Protein AF-A4NVX9-F1 (afdb_monomer_lite)

Organism: NCBI:txid375063

Foldseek 3Di:
DVQFVVLLCPFCQNPDPVNHHDDPCLQQADPDPVRRVVSVVVCVVVVVCCVVPCCVDNVSCLVCVQVVLVVSLVVCFVVLNVSCCVPDDLVPDDLVPDDPVVSVVSVVCVVQVGGPSLACRQNRGDDHPCVVPDRSPDDPD

pLDDT: mean 91.03, std 8.53, range [46.16, 96.62]

Sequence (141 aa):
MQDAYPEYLHSVHYQTRTGVGASCPDCHVPHEFGAKMKRKIIAAKEVYAHYTGKVDTLEKFNAHRLEMAQNEWARMKANDSKECRNCHNVDRMNFNDQRSVAARMHQKMKTEGKTCIDCHKGIAHQLPDMSGVESGFKDEK

Secondary structure (DSSP, 8-state):
-TTTHHHHTTSTTTS-TTS----HHHHHS-SSHHHHHHHHHHHHHHHHHHHTTSSSSHHHHHHTHHHHHHHHHHHHHHTTTHHHHTT--GGG--GGGS-HHHHHHHHHHHHTT--HHHH-TTSSS-----TTPPPTT----

InterPro domains:
  IPR005126 NapC/NirT cytochrome c, N-terminal [PF03264] (1-130)
  IPR036280 Multiheme cytochrome superfamily [SSF48695] (2-134)
  IPR038266 NapC/NirT cytochrome c superfamily [G3DSA:1.10.3820.10] (1-135)
  IPR051174 Cytochrome c-type Electron Transfer [PTHR30333] (1-139)

Radius of gyration: 16.32 Å; chains: 1; bounding box: 43×40×37 Å

Structure (mmCIF, N/CA/C/O backbone):
data_AF-A4NVX9-F1
#
_entry.id   AF-A4NVX9-F1
#
loop_
_atom_site.group_PDB
_atom_site.id
_atom_site.type_symbol
_atom_site.label_atom_id
_atom_site.label_alt_id
_atom_site.label_comp_id
_atom_site.label_asym_id
_atom_site.label_entity_id
_atom_site.label_seq_id
_atom_site.pdbx_PDB_ins_code
_atom_site.Cartn_x
_atom_site.Cartn_y
_atom_site.Cartn_z
_atom_site.occupancy
_atom_site.B_iso_or_equiv
_atom_site.auth_seq_id
_atom_site.auth_comp_id
_atom_site.auth_asym_id
_atom_site.auth_atom_id
_atom_site.pdbx_PDB_model_num
ATOM 1 N N . MET A 1 1 ? -6.388 8.391 10.298 1.00 53.31 1 MET A N 1
ATOM 2 C CA . MET A 1 1 ? -5.852 7.213 11.008 1.00 53.31 1 MET A CA 1
ATOM 3 C C . MET A 1 1 ? -4.582 7.632 11.711 1.00 53.31 1 MET A C 1
ATOM 5 O O . MET A 1 1 ? -3.582 7.861 11.043 1.00 53.31 1 MET A O 1
ATOM 9 N N . GLN A 1 2 ? -4.648 7.799 13.030 1.00 59.41 2 GLN A N 1
ATOM 10 C CA . GLN A 1 2 ? -3.449 8.003 13.852 1.00 59.41 2 GLN A CA 1
ATOM 11 C C . GLN A 1 2 ? -2.653 6.689 14.002 1.00 59.41 2 GLN A C 1
ATOM 13 O O . GLN A 1 2 ? -1.515 6.719 14.445 1.00 59.41 2 GLN A O 1
ATOM 18 N N . ASP A 1 3 ? -3.223 5.565 13.549 1.00 76.50 3 ASP A N 1
ATOM 19 C CA . ASP A 1 3 ? -2.716 4.207 13.770 1.00 76.50 3 ASP A CA 1
ATOM 20 C C . ASP A 1 3 ? -1.641 3.786 12.751 1.00 76.50 3 ASP A C 1
ATOM 22 O O . ASP A 1 3 ? -0.574 3.323 13.133 1.00 76.50 3 ASP A O 1
ATOM 26 N N . ALA A 1 4 ? -1.877 4.001 11.449 1.00 87.50 4 ALA A N 1
ATOM 27 C CA . ALA A 1 4 ? -0.946 3.594 10.382 1.00 87.50 4 ALA A CA 1
ATOM 28 C C . ALA A 1 4 ? 0.060 4.689 9.974 1.00 87.50 4 ALA A C 1
ATOM 30 O O . ALA A 1 4 ? 1.092 4.404 9.363 1.00 87.50 4 ALA A O 1
ATOM 31 N N . TYR A 1 5 ? -0.241 5.955 10.283 1.00 93.00 5 TYR A N 1
ATOM 32 C CA . TYR A 1 5 ? 0.590 7.092 9.881 1.00 93.00 5 TYR A CA 1
ATOM 33 C C . TYR A 1 5 ? 1.986 7.089 10.529 1.00 93.00 5 TYR A C 1
ATOM 35 O O . TYR A 1 5 ? 2.953 7.269 9.790 1.00 93.00 5 TYR A O 1
ATOM 43 N N . PRO A 1 6 ? 2.144 6.822 11.844 1.00 93.38 6 PRO A N 1
ATOM 44 C CA . PRO A 1 6 ? 3.469 6.735 12.460 1.00 93.38 6 PRO A CA 1
ATOM 45 C C 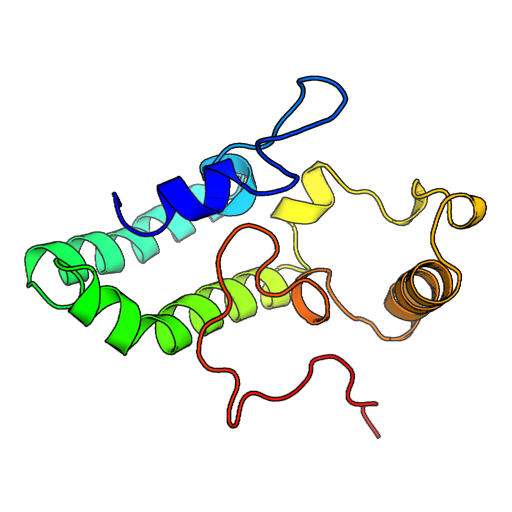. PRO A 1 6 ? 4.358 5.680 11.797 1.00 93.38 6 PRO A C 1
ATOM 47 O O . PRO A 1 6 ? 5.541 5.918 11.589 1.00 93.38 6 PRO A O 1
ATOM 50 N N . GLU A 1 7 ? 3.788 4.542 11.394 1.00 93.81 7 GLU A N 1
ATOM 51 C CA . GLU A 1 7 ? 4.525 3.479 10.701 1.00 93.81 7 GLU A CA 1
ATOM 52 C C . GLU A 1 7 ? 5.044 3.955 9.336 1.00 93.81 7 GLU A C 1
ATOM 54 O O . GLU A 1 7 ? 6.210 3.742 9.000 1.00 93.81 7 GLU A O 1
ATOM 59 N N . TYR A 1 8 ? 4.208 4.682 8.588 1.00 94.88 8 TYR A N 1
ATOM 60 C CA . TYR A 1 8 ? 4.591 5.265 7.303 1.00 94.88 8 TYR A CA 1
ATOM 61 C C . TYR A 1 8 ? 5.761 6.252 7.432 1.00 94.88 8 TYR A C 1
ATOM 63 O O . TYR A 1 8 ? 6.646 6.243 6.573 1.00 94.88 8 TYR A O 1
ATOM 71 N N . LEU A 1 9 ? 5.825 7.036 8.516 1.00 94.56 9 LEU A N 1
ATOM 72 C CA . LEU A 1 9 ? 6.921 7.982 8.773 1.00 94.56 9 LEU A CA 1
ATOM 73 C C . LEU A 1 9 ? 8.294 7.312 8.929 1.00 94.56 9 LEU A C 1
ATOM 75 O O . LEU A 1 9 ? 9.313 7.990 8.813 1.00 94.56 9 LEU A O 1
ATOM 79 N N . HIS A 1 10 ? 8.336 6.005 9.183 1.00 93.25 10 HIS A N 1
ATOM 80 C CA . HIS A 1 10 ? 9.566 5.213 9.260 1.00 93.25 10 HIS A CA 1
ATOM 81 C C . HIS A 1 10 ? 9.836 4.399 7.984 1.00 93.25 10 HIS A C 1
ATOM 83 O O . HIS A 1 10 ? 10.819 3.664 7.912 1.00 93.25 10 HIS A O 1
ATOM 89 N N . SER A 1 11 ? 8.974 4.510 6.971 1.00 95.12 11 SER A N 1
ATOM 90 C CA . SER A 1 11 ? 9.103 3.762 5.721 1.00 95.12 11 SER A CA 1
ATOM 91 C C . SER A 1 11 ? 10.079 4.414 4.740 1.00 95.12 11 SER A C 1
ATOM 93 O O . SER A 1 11 ? 10.307 5.625 4.757 1.00 95.12 11 SER A O 1
ATOM 95 N N . VAL A 1 12 ? 10.570 3.615 3.789 1.00 94.12 12 VAL A N 1
ATOM 96 C CA . VAL A 1 12 ? 11.433 4.072 2.683 1.00 94.12 12 VAL A CA 1
ATOM 97 C C . VAL A 1 12 ? 10.737 5.022 1.702 1.00 94.12 12 VAL A C 1
ATOM 99 O O . VAL A 1 12 ? 11.414 5.652 0.896 1.00 94.12 12 VAL A O 1
ATOM 102 N N . HIS A 1 13 ? 9.404 5.118 1.752 1.00 95.75 13 HIS A N 1
ATOM 103 C CA . HIS A 1 13 ? 8.619 6.032 0.919 1.00 95.75 13 HIS A CA 1
ATOM 104 C C . HIS A 1 13 ? 8.424 7.408 1.566 1.00 95.75 13 HIS A C 1
ATOM 106 O O . HIS A 1 13 ? 8.148 8.367 0.848 1.00 95.75 13 HIS A O 1
ATOM 112 N N . TYR A 1 14 ? 8.618 7.513 2.887 1.00 95.94 14 TYR A N 1
ATOM 113 C CA . TYR A 1 14 ? 8.668 8.789 3.600 1.00 95.94 14 TYR A CA 1
ATOM 114 C C . TYR A 1 14 ? 10.113 9.261 3.818 1.00 95.94 14 TYR A C 1
ATOM 116 O O . TYR A 1 14 ? 10.466 10.376 3.439 1.00 95.94 14 TYR A O 1
ATOM 124 N N . GLN A 1 15 ? 10.972 8.411 4.394 1.00 94.56 15 GLN A N 1
ATOM 125 C CA . GLN A 1 15 ? 12.373 8.728 4.700 1.00 94.56 15 GLN A CA 1
ATOM 126 C C . GLN A 1 15 ? 13.276 8.414 3.507 1.00 94.56 15 GLN A C 1
ATOM 128 O O . GLN A 1 15 ? 13.975 7.399 3.476 1.00 94.56 15 GLN A O 1
ATOM 133 N N . THR A 1 16 ? 13.243 9.273 2.490 1.00 93.19 16 THR A N 1
ATOM 134 C CA . THR A 1 16 ? 13.956 9.013 1.235 1.00 93.19 16 THR A CA 1
ATOM 135 C C . THR A 1 16 ? 15.304 9.726 1.180 1.00 93.19 16 THR A C 1
ATOM 137 O O . THR A 1 16 ? 15.487 10.816 1.719 1.00 93.19 16 THR A O 1
ATOM 140 N N . ARG A 1 17 ? 16.276 9.124 0.483 1.00 92.62 17 ARG A N 1
ATOM 141 C CA . ARG A 1 17 ? 17.628 9.694 0.330 1.00 92.62 17 ARG A CA 1
ATOM 142 C C . ARG A 1 17 ? 17.639 11.003 -0.471 1.00 92.62 17 ARG A C 1
ATOM 144 O O . ARG A 1 17 ? 18.569 11.788 -0.339 1.00 92.62 17 ARG A O 1
ATOM 151 N N . THR A 1 18 ? 16.651 11.208 -1.340 1.00 94.25 18 THR A N 1
ATOM 152 C CA . THR A 1 18 ? 16.591 12.340 -2.281 1.00 94.25 18 THR A CA 1
ATOM 153 C C . THR A 1 18 ? 15.594 13.420 -1.865 1.00 94.25 18 THR A C 1
ATOM 155 O O . THR A 1 18 ? 15.514 14.445 -2.535 1.00 94.25 18 THR A O 1
ATOM 158 N N . GLY A 1 19 ? 14.803 13.194 -0.812 1.00 93.06 19 GLY A N 1
ATOM 159 C CA . GLY A 1 19 ? 13.699 14.072 -0.412 1.00 93.06 19 GLY A CA 1
ATOM 160 C C . GLY A 1 19 ? 12.434 13.937 -1.270 1.00 93.06 19 GLY A C 1
ATOM 161 O O . GLY A 1 19 ? 11.404 14.508 -0.926 1.00 93.06 19 GLY A O 1
ATOM 162 N N . VAL A 1 20 ? 12.470 13.157 -2.358 1.00 94.31 20 VAL A N 1
ATOM 163 C CA . VAL A 1 20 ? 11.274 12.788 -3.132 1.00 94.31 20 VAL A CA 1
ATOM 164 C C . VAL A 1 20 ? 10.640 11.567 -2.478 1.00 94.31 20 VAL A C 1
ATOM 166 O O . VAL A 1 20 ? 11.278 10.516 -2.430 1.00 94.31 20 VAL A O 1
ATOM 169 N N . GLY A 1 21 ? 9.419 11.709 -1.968 1.00 93.69 21 GLY A N 1
ATOM 170 C CA . GLY A 1 21 ? 8.655 10.648 -1.305 1.00 93.69 21 GLY A CA 1
ATOM 171 C C . GLY A 1 21 ? 7.300 10.399 -1.965 1.00 93.69 21 GLY A C 1
ATOM 172 O O . GLY A 1 21 ? 6.856 11.186 -2.799 1.00 93.69 21 GLY A O 1
ATOM 173 N N . ALA A 1 22 ? 6.653 9.303 -1.575 1.00 95.38 22 ALA A N 1
ATOM 174 C CA . ALA A 1 22 ? 5.302 8.948 -2.004 1.00 95.38 22 ALA A CA 1
ATOM 175 C C . ALA A 1 22 ? 4.353 9.029 -0.811 1.00 95.38 22 ALA A C 1
ATOM 177 O O . ALA A 1 22 ? 4.612 8.425 0.223 1.00 95.38 22 ALA A O 1
ATOM 178 N N . SER A 1 23 ? 3.257 9.761 -0.963 1.00 94.44 23 SER A N 1
ATOM 179 C CA . SER A 1 23 ? 2.244 9.994 0.062 1.00 94.44 23 SER A CA 1
ATOM 180 C C . SER A 1 23 ? 1.167 8.900 0.093 1.00 94.44 23 SER A C 1
ATOM 182 O O . SER A 1 23 ? 1.081 8.043 -0.785 1.00 94.44 23 SER A O 1
ATOM 184 N N . CYS A 1 24 ? 0.288 8.938 1.100 1.00 94.75 24 CYS A N 1
ATOM 185 C CA . CYS A 1 24 ? -0.803 7.970 1.258 1.00 94.75 24 CYS A CA 1
ATOM 186 C C . CYS A 1 24 ? -1.650 7.750 -0.019 1.00 94.75 24 CYS A C 1
ATOM 188 O O . CYS A 1 24 ? -1.869 6.590 -0.385 1.00 94.75 24 CYS A O 1
ATOM 190 N N . PRO A 1 25 ? -2.159 8.799 -0.707 1.00 94.94 25 PRO A N 1
ATOM 191 C CA . PRO A 1 25 ? -2.964 8.607 -1.911 1.00 94.94 25 PRO A CA 1
ATOM 192 C C . PRO A 1 25 ? -2.185 8.007 -3.081 1.00 94.94 25 PRO A C 1
ATOM 194 O O . PRO A 1 25 ? -2.807 7.302 -3.867 1.00 94.94 25 PRO A O 1
ATOM 197 N N . ASP A 1 26 ? -0.869 8.206 -3.173 1.00 95.56 26 ASP A N 1
ATOM 198 C CA . ASP A 1 26 ? -0.065 7.664 -4.279 1.00 95.56 26 ASP A CA 1
ATOM 199 C C . ASP A 1 26 ? -0.104 6.124 -4.305 1.00 95.56 26 ASP A C 1
ATOM 201 O O . ASP A 1 26 ? -0.068 5.511 -5.371 1.00 95.56 26 ASP A O 1
ATOM 205 N N . CYS A 1 27 ? -0.271 5.497 -3.132 1.00 94.81 27 CYS A N 1
ATOM 206 C CA . CYS A 1 27 ? -0.396 4.045 -2.974 1.00 94.81 27 CYS A CA 1
ATOM 207 C C . CYS A 1 27 ? -1.852 3.560 -2.808 1.00 94.81 27 CYS A C 1
ATOM 209 O O . CYS A 1 27 ? -2.217 2.473 -3.269 1.00 94.81 27 CYS A O 1
ATOM 211 N N . HIS A 1 28 ? -2.705 4.325 -2.118 1.00 94.88 28 HIS A N 1
ATOM 212 C CA . HIS A 1 28 ? -4.057 3.871 -1.754 1.00 94.88 28 HIS A CA 1
ATOM 213 C C . HIS A 1 28 ? -5.174 4.372 -2.673 1.00 94.88 28 HIS A C 1
ATOM 215 O O . HIS A 1 28 ? -6.292 3.850 -2.614 1.00 94.88 28 HIS A O 1
ATOM 221 N N . VAL A 1 29 ? -4.903 5.358 -3.531 1.00 94.12 29 VAL A N 1
ATOM 222 C CA . VAL A 1 29 ? -5.906 5.990 -4.390 1.00 94.12 29 VAL A CA 1
ATOM 223 C C . VAL A 1 29 ? -5.440 5.947 -5.850 1.00 94.12 29 VAL A C 1
ATOM 225 O O . VAL A 1 29 ? -4.512 6.657 -6.223 1.00 94.12 29 VAL A O 1
ATOM 228 N N . PRO A 1 30 ? -6.117 5.183 -6.729 1.00 93.31 30 PRO A N 1
ATOM 229 C CA . PRO A 1 30 ? -5.761 5.140 -8.144 1.00 93.31 30 PRO A CA 1
ATOM 230 C C . PRO A 1 30 ? -5.763 6.533 -8.791 1.00 93.31 30 PRO A C 1
ATOM 232 O O . PRO A 1 30 ? -6.612 7.367 -8.472 1.00 93.31 30 PRO A O 1
ATOM 235 N N . HIS A 1 31 ? -4.867 6.776 -9.751 1.00 90.25 31 HIS A N 1
ATOM 236 C CA . HIS A 1 31 ? -4.798 8.062 -10.459 1.00 90.25 31 HIS A CA 1
ATOM 237 C C . HIS A 1 31 ? -5.983 8.270 -11.413 1.00 90.25 31 HIS A C 1
ATOM 239 O O . HIS A 1 31 ? -6.615 9.330 -11.386 1.00 90.25 31 HIS A O 1
ATOM 245 N N . GLU A 1 32 ? -6.313 7.235 -12.193 1.00 91.44 32 GLU A N 1
ATOM 246 C CA . GLU A 1 32 ? -7.395 7.246 -13.183 1.00 91.44 32 GLU A CA 1
ATOM 247 C C . GLU A 1 32 ? -8.753 7.522 -12.549 1.00 91.44 32 GLU A C 1
ATOM 249 O O . GLU A 1 32 ? -9.129 6.874 -11.569 1.00 91.44 32 GLU A O 1
ATOM 254 N N . PHE A 1 33 ? -9.528 8.426 -13.149 1.00 93.38 33 PHE A N 1
ATOM 255 C CA . PHE A 1 33 ? -10.788 8.904 -12.578 1.00 93.38 33 PHE A CA 1
ATOM 256 C C . PHE A 1 33 ? -11.765 7.769 -12.234 1.00 93.38 33 PHE A C 1
ATOM 258 O O . PHE A 1 33 ? -12.233 7.686 -11.101 1.00 93.38 33 PHE A O 1
ATOM 265 N N . GLY A 1 34 ? -12.028 6.845 -13.165 1.00 94.94 34 GLY A N 1
ATOM 266 C CA . GLY A 1 34 ? -12.967 5.742 -12.926 1.00 94.94 34 GLY A CA 1
ATOM 267 C C . GLY A 1 34 ? -12.546 4.837 -11.760 1.00 94.94 34 GLY A C 1
ATOM 268 O O . GLY A 1 34 ? -13.337 4.558 -10.857 1.00 94.94 34 GLY A O 1
ATOM 269 N N . ALA A 1 35 ? -11.272 4.432 -11.726 1.00 92.50 35 ALA A N 1
ATOM 270 C CA . ALA A 1 35 ? -10.729 3.599 -10.652 1.00 92.50 35 ALA A CA 1
ATOM 271 C C . ALA A 1 35 ? -10.687 4.346 -9.306 1.00 92.50 35 ALA A C 1
ATOM 273 O O . ALA A 1 35 ? -11.010 3.769 -8.265 1.00 92.50 35 ALA A O 1
ATOM 274 N N . LYS A 1 36 ? -10.363 5.644 -9.331 1.00 94.19 36 LYS A N 1
ATOM 275 C CA . LYS A 1 36 ? -10.390 6.542 -8.172 1.00 94.19 36 LYS A CA 1
ATOM 276 C C . LYS A 1 36 ? -11.784 6.614 -7.560 1.00 94.19 36 LYS A C 1
ATOM 278 O O . LYS A 1 36 ? -11.932 6.423 -6.354 1.00 94.19 36 LYS A O 1
ATOM 283 N N . MET A 1 37 ? -12.810 6.839 -8.382 1.00 96.62 37 MET A N 1
ATOM 284 C CA . MET A 1 37 ? -14.195 6.917 -7.913 1.00 96.62 37 MET A CA 1
ATOM 285 C C . MET A 1 37 ? -14.672 5.581 -7.339 1.00 96.62 37 MET A C 1
ATOM 287 O O . MET A 1 37 ? -15.236 5.561 -6.246 1.00 96.62 37 MET A O 1
ATOM 291 N N . LYS A 1 38 ? -14.347 4.456 -7.991 1.00 94.38 38 LYS A N 1
ATOM 292 C CA . LYS A 1 38 ? -14.614 3.116 -7.445 1.00 94.38 38 LYS A CA 1
ATOM 293 C C . LYS A 1 38 ? -13.962 2.922 -6.070 1.00 94.38 38 LYS A C 1
ATOM 295 O O . LYS A 1 38 ? -14.628 2.472 -5.139 1.00 94.38 38 LYS A O 1
ATOM 300 N N . ARG A 1 39 ? -12.683 3.290 -5.911 1.00 94.19 39 ARG A N 1
ATOM 301 C CA . ARG A 1 39 ? -11.973 3.170 -4.626 1.00 94.19 39 ARG A CA 1
ATOM 302 C C . ARG A 1 39 ? -12.608 4.030 -3.539 1.00 94.19 39 ARG A C 1
ATOM 304 O O . ARG A 1 39 ? -12.727 3.550 -2.417 1.00 94.19 39 ARG A O 1
ATOM 311 N N . LYS A 1 40 ? -13.040 5.253 -3.865 1.00 94.75 40 LYS A N 1
ATOM 312 C CA . LYS A 1 40 ? -13.737 6.147 -2.926 1.00 94.75 40 LYS A CA 1
ATOM 313 C C . LYS A 1 40 ? -15.078 5.576 -2.453 1.00 94.75 40 LYS A C 1
ATOM 315 O O . LYS A 1 40 ? -15.363 5.645 -1.264 1.00 94.75 40 LYS A O 1
ATOM 320 N N . ILE A 1 41 ? -15.862 4.963 -3.344 1.00 95.44 41 ILE A N 1
ATOM 321 C CA . ILE A 1 41 ? -17.115 4.280 -2.968 1.00 95.44 41 ILE A CA 1
ATOM 322 C C . ILE A 1 41 ? -16.828 3.118 -2.009 1.00 95.44 41 ILE A C 1
ATOM 324 O O . ILE A 1 41 ? -17.510 2.963 -1.001 1.00 95.44 41 ILE A O 1
ATOM 328 N N . ILE A 1 42 ? -15.789 2.323 -2.283 1.00 93.38 42 ILE A N 1
ATOM 329 C CA . ILE A 1 42 ? -15.378 1.226 -1.394 1.00 93.38 42 ILE A CA 1
ATOM 330 C C . ILE A 1 42 ? -14.879 1.775 -0.047 1.00 93.38 42 ILE A C 1
ATOM 332 O O . ILE A 1 42 ? -15.270 1.256 0.995 1.00 93.38 42 ILE A O 1
ATOM 336 N N . ALA A 1 43 ? -14.099 2.863 -0.061 1.00 93.44 43 ALA A N 1
ATOM 337 C CA . ALA A 1 43 ? -13.560 3.515 1.137 1.00 93.44 43 ALA A CA 1
ATOM 338 C C . ALA A 1 43 ? -14.653 4.034 2.081 1.00 93.44 43 ALA A C 1
ATOM 340 O O . ALA A 1 43 ? -14.436 4.120 3.285 1.00 93.44 43 ALA A O 1
ATOM 341 N N . ALA A 1 44 ? -15.850 4.342 1.570 1.00 94.81 44 ALA A N 1
ATOM 342 C CA . ALA A 1 44 ? -16.974 4.733 2.418 1.00 94.81 44 ALA A CA 1
ATOM 343 C C . ALA A 1 44 ? -17.314 3.654 3.467 1.00 94.81 44 ALA A C 1
ATOM 345 O O . ALA A 1 44 ? -17.737 3.987 4.572 1.00 94.81 44 ALA A O 1
ATOM 346 N N . LYS A 1 45 ? -17.056 2.370 3.169 1.00 93.69 45 LYS A N 1
ATOM 347 C CA . LYS A 1 45 ? -17.204 1.271 4.138 1.00 93.69 45 LYS A CA 1
ATOM 348 C C . LYS A 1 45 ? -16.196 1.359 5.283 1.00 93.69 45 LYS A C 1
ATOM 350 O O . LYS A 1 45 ? -16.534 1.003 6.404 1.00 93.69 45 LYS A O 1
ATOM 355 N N . GLU A 1 46 ? -14.984 1.836 5.016 1.00 92.94 46 GLU A N 1
ATOM 356 C CA . GLU A 1 46 ? -13.938 2.018 6.032 1.00 92.94 46 GLU A CA 1
ATOM 357 C C . GLU A 1 46 ? -14.306 3.168 6.973 1.00 92.94 46 GLU A C 1
ATOM 359 O O . GLU A 1 46 ? -14.192 3.037 8.190 1.00 92.94 46 GLU A O 1
ATOM 364 N N . VAL A 1 47 ? -14.848 4.262 6.422 1.00 93.62 47 VAL A N 1
ATOM 365 C CA . VAL A 1 47 ? -15.397 5.371 7.219 1.00 93.62 47 VAL A CA 1
ATOM 366 C C . VAL A 1 47 ? -16.557 4.886 8.087 1.00 93.62 47 VAL A C 1
ATOM 368 O O . VAL A 1 47 ? -16.594 5.187 9.277 1.00 93.62 47 VAL A O 1
ATOM 371 N N . TYR A 1 48 ? -17.472 4.092 7.526 1.00 95.00 48 TYR A N 1
ATOM 372 C CA . TYR A 1 48 ? -18.573 3.493 8.281 1.00 95.00 48 TYR A CA 1
ATOM 373 C C . TYR A 1 48 ? -18.079 2.544 9.386 1.00 95.00 48 TYR A C 1
ATOM 375 O O . TYR A 1 48 ? -18.570 2.600 10.511 1.00 95.00 48 TYR A O 1
ATOM 383 N N . ALA A 1 49 ? -17.078 1.705 9.105 1.00 94.31 49 ALA A N 1
ATOM 384 C CA . ALA A 1 49 ? -16.472 0.810 10.091 1.00 94.31 49 ALA A CA 1
ATOM 385 C C . ALA A 1 49 ? -15.806 1.584 11.239 1.00 94.31 49 ALA A C 1
ATOM 387 O O . ALA A 1 49 ? -15.918 1.188 12.396 1.00 94.31 49 ALA A O 1
ATOM 388 N N . HIS A 1 50 ? -15.147 2.704 10.943 1.00 93.56 50 HIS A N 1
ATOM 389 C CA . HIS A 1 50 ? -14.605 3.579 11.975 1.00 93.56 50 HIS A CA 1
ATOM 390 C C . HIS A 1 50 ? -15.726 4.249 12.782 1.00 93.56 50 HIS A C 1
ATOM 392 O O . HIS A 1 50 ? -15.725 4.179 14.004 1.00 93.56 50 HIS A O 1
ATOM 398 N N . TYR A 1 51 ? -16.731 4.821 12.113 1.00 95.31 51 TYR A N 1
ATOM 399 C CA . TYR A 1 51 ? -17.850 5.512 12.764 1.00 95.31 51 TYR A CA 1
ATOM 400 C C . TYR A 1 51 ? -18.688 4.598 13.673 1.00 95.31 51 TYR A C 1
ATOM 402 O O . TYR A 1 51 ? -19.122 5.012 14.741 1.00 95.31 51 TYR A O 1
ATOM 410 N N . THR A 1 52 ? -18.889 3.340 13.274 1.00 96.56 52 THR A N 1
ATOM 411 C CA . THR A 1 52 ? -19.588 2.321 14.082 1.00 96.56 52 THR A CA 1
ATOM 412 C C . THR A 1 52 ? -18.720 1.708 15.182 1.00 96.56 52 THR A C 1
ATOM 414 O O . THR A 1 52 ? -19.188 0.857 15.934 1.00 96.56 52 THR A O 1
ATOM 417 N N . GLY A 1 53 ? -17.453 2.116 15.281 1.00 94.75 53 GLY A N 1
ATOM 418 C CA . GLY A 1 53 ? -16.535 1.646 16.307 1.00 94.75 53 GLY A CA 1
ATOM 419 C C . GLY A 1 53 ? -15.942 0.259 16.059 1.00 94.75 53 GLY A C 1
ATOM 420 O O . GLY A 1 53 ? -15.443 -0.350 17.004 1.00 94.75 53 GLY A O 1
ATOM 421 N N . LYS A 1 54 ? -15.973 -0.269 14.824 1.00 94.62 54 LYS A N 1
ATOM 422 C CA . LYS A 1 54 ? -15.291 -1.531 14.462 1.00 94.62 54 LYS A CA 1
ATOM 423 C C . LYS A 1 54 ? -13.765 -1.374 14.492 1.00 94.62 54 LYS A C 1
ATOM 425 O O . LYS A 1 54 ? -13.071 -2.326 14.826 1.00 94.62 54 LYS A O 1
ATOM 430 N N . VAL A 1 55 ? -13.253 -0.193 14.135 1.00 94.38 55 VAL A N 1
ATOM 431 C CA . VAL A 1 55 ? -11.809 0.122 14.023 1.00 94.38 55 VAL A CA 1
ATOM 432 C C . VAL A 1 55 ? -11.476 1.535 14.537 1.00 94.38 55 VAL A C 1
ATOM 434 O O . VAL A 1 55 ? -10.630 2.231 13.981 1.00 94.38 55 VAL A O 1
ATOM 437 N N . ASP A 1 56 ? -12.195 2.016 15.552 1.00 94.00 56 ASP A N 1
ATOM 438 C CA . ASP A 1 56 ? -12.029 3.369 16.115 1.00 94.00 56 ASP A CA 1
ATOM 439 C C . ASP A 1 56 ? -10.885 3.513 17.127 1.00 94.00 56 ASP A C 1
ATOM 441 O O . ASP A 1 56 ? -10.475 4.632 17.427 1.00 94.00 56 ASP A O 1
ATOM 445 N N . THR A 1 57 ? -10.338 2.399 17.614 1.00 93.81 57 THR A N 1
ATOM 446 C CA . THR A 1 57 ? -9.170 2.367 18.501 1.00 93.81 57 THR A CA 1
ATOM 447 C C . THR A 1 57 ? -8.043 1.537 17.896 1.00 93.81 57 THR A C 1
ATOM 449 O O . THR A 1 57 ? -8.293 0.629 17.100 1.00 93.81 57 THR A O 1
ATOM 452 N N . LEU A 1 58 ? -6.801 1.791 18.322 1.00 91.69 58 LEU A N 1
ATOM 453 C CA . LEU A 1 58 ? -5.629 1.030 17.875 1.00 91.69 58 LEU A CA 1
ATOM 454 C C . LEU A 1 58 ? -5.770 -0.475 18.152 1.00 91.69 58 LEU A C 1
ATOM 456 O O . LEU A 1 58 ? -5.399 -1.297 17.320 1.00 91.69 58 LEU A O 1
ATOM 460 N N . GLU A 1 59 ? -6.335 -0.847 19.302 1.00 93.56 59 GLU A N 1
ATOM 461 C CA . GLU A 1 59 ? -6.597 -2.246 19.659 1.00 93.56 59 GLU A CA 1
ATOM 462 C C . GLU A 1 59 ? -7.549 -2.908 18.656 1.00 93.56 59 GLU A C 1
ATOM 464 O O . GLU A 1 59 ? -7.230 -3.952 18.086 1.00 93.56 59 GLU A O 1
ATOM 469 N N . LYS A 1 60 ? -8.685 -2.265 18.366 1.00 94.31 60 LYS A N 1
ATOM 470 C CA . LYS A 1 60 ? -9.670 -2.790 17.415 1.00 94.31 60 LYS A CA 1
ATOM 471 C C . LYS A 1 60 ? -9.164 -2.769 15.973 1.00 94.31 60 LYS A C 1
ATOM 473 O O . LYS A 1 60 ? -9.469 -3.681 15.205 1.00 94.31 60 LYS A O 1
ATOM 478 N N . PHE A 1 61 ? -8.376 -1.758 15.606 1.00 94.12 61 PHE A N 1
ATOM 479 C CA . PHE A 1 61 ? -7.666 -1.699 14.330 1.00 94.12 61 PHE A CA 1
ATOM 480 C C . PHE A 1 61 ? -6.713 -2.890 14.195 1.00 94.12 61 PHE A C 1
ATOM 482 O O . PHE A 1 61 ? -6.751 -3.594 13.188 1.00 94.12 61 PHE A O 1
ATOM 489 N N . ASN A 1 62 ? -5.911 -3.168 15.228 1.00 93.25 62 ASN A N 1
ATOM 490 C CA . ASN A 1 62 ? -4.973 -4.288 15.244 1.00 93.25 62 ASN A CA 1
ATOM 491 C C . ASN A 1 62 ? -5.680 -5.648 15.207 1.00 93.25 62 ASN A C 1
ATOM 493 O O . ASN A 1 62 ? -5.232 -6.527 14.474 1.00 93.25 62 ASN A O 1
ATOM 497 N N . ALA A 1 63 ? -6.819 -5.794 15.891 1.00 94.50 63 ALA A N 1
ATOM 498 C CA . ALA A 1 63 ? -7.649 -6.999 15.827 1.00 94.50 63 ALA A CA 1
ATOM 499 C C . ALA A 1 63 ? -8.146 -7.312 14.401 1.00 94.50 63 ALA A C 1
ATOM 501 O O . ALA A 1 63 ? -8.322 -8.475 14.051 1.00 94.50 63 ALA A O 1
ATOM 502 N N . HIS A 1 64 ? -8.320 -6.287 13.559 1.00 94.56 64 HIS A N 1
ATOM 503 C CA . HIS A 1 64 ? -8.736 -6.427 12.158 1.00 94.56 64 HIS A CA 1
ATOM 504 C C . HIS A 1 64 ? -7.597 -6.183 11.152 1.00 94.56 64 HIS A C 1
ATOM 506 O O . HIS A 1 64 ? -7.841 -6.147 9.943 1.00 94.56 64 HIS A O 1
ATOM 512 N N . ARG A 1 65 ? -6.347 -6.008 11.606 1.00 94.81 65 ARG A N 1
ATOM 513 C CA . ARG A 1 65 ? -5.224 -5.588 10.746 1.00 94.81 65 ARG A CA 1
ATOM 514 C C . ARG A 1 65 ? -4.982 -6.572 9.611 1.00 94.81 65 ARG A C 1
ATOM 516 O O . ARG A 1 65 ? -4.760 -6.140 8.484 1.00 94.81 65 ARG A O 1
ATOM 523 N N . LEU A 1 66 ? -5.049 -7.875 9.890 1.00 95.31 66 LEU A N 1
ATOM 524 C CA . LEU A 1 66 ? -4.848 -8.901 8.870 1.00 95.31 66 LEU A CA 1
ATOM 525 C C . LEU A 1 66 ? -5.935 -8.852 7.788 1.00 95.31 66 LEU A C 1
ATOM 527 O O . LEU A 1 66 ? -5.598 -8.839 6.607 1.00 95.31 66 LEU A O 1
ATOM 531 N N . GLU A 1 67 ? -7.211 -8.754 8.177 1.00 95.12 67 GLU A N 1
ATOM 532 C CA . GLU A 1 67 ? -8.345 -8.624 7.243 1.00 95.12 67 GLU A CA 1
ATOM 533 C C . GLU A 1 67 ? -8.155 -7.397 6.336 1.00 95.12 67 GLU A C 1
ATOM 535 O O . GLU A 1 67 ? -8.225 -7.487 5.109 1.00 95.12 67 GLU A O 1
ATOM 540 N N . MET A 1 68 ? -7.849 -6.241 6.933 1.00 94.75 68 MET A N 1
ATOM 541 C CA . MET A 1 68 ? -7.638 -4.995 6.193 1.00 94.75 68 MET A CA 1
ATOM 542 C C . MET A 1 68 ? -6.424 -5.073 5.259 1.00 94.75 68 MET A C 1
ATOM 544 O O . MET A 1 68 ? -6.506 -4.653 4.103 1.00 94.75 68 MET A O 1
ATOM 548 N N . ALA A 1 69 ? -5.315 -5.650 5.725 1.00 95.31 69 ALA A N 1
ATOM 549 C CA . ALA A 1 69 ? -4.114 -5.831 4.920 1.00 95.31 69 ALA A CA 1
ATOM 550 C C . ALA A 1 69 ? -4.363 -6.774 3.734 1.00 95.31 69 ALA A C 1
ATOM 552 O O . ALA A 1 69 ? -3.974 -6.454 2.614 1.00 95.31 69 ALA A O 1
ATOM 553 N N . GLN A 1 70 ? -5.072 -7.888 3.942 1.00 95.19 70 GLN A N 1
ATOM 554 C CA . GLN A 1 70 ? -5.440 -8.823 2.876 1.00 95.19 70 GLN A CA 1
ATOM 555 C C . GLN A 1 70 ? -6.323 -8.172 1.810 1.00 95.19 70 GLN A C 1
ATOM 557 O O . GLN A 1 70 ? -6.095 -8.403 0.623 1.00 95.19 70 GLN A O 1
ATOM 562 N N . ASN A 1 71 ? -7.274 -7.320 2.204 1.00 95.00 71 ASN A N 1
ATOM 563 C CA . ASN A 1 71 ? -8.107 -6.573 1.259 1.00 95.00 71 ASN A CA 1
ATOM 564 C C . ASN A 1 71 ? -7.265 -5.653 0.359 1.00 95.00 71 ASN A C 1
ATOM 566 O O . ASN A 1 71 ? -7.447 -5.633 -0.862 1.00 95.00 71 ASN A O 1
ATOM 570 N N . GLU A 1 72 ? -6.310 -4.922 0.938 1.00 95.00 72 GLU A N 1
ATOM 571 C CA . GLU A 1 72 ? -5.419 -4.046 0.172 1.00 95.00 72 GLU A CA 1
ATOM 572 C C . GLU A 1 72 ? -4.414 -4.839 -0.678 1.00 95.00 72 GLU A C 1
ATOM 574 O O . GLU A 1 72 ? -4.194 -4.488 -1.837 1.00 95.00 72 GLU A O 1
ATOM 579 N N . TRP A 1 73 ? -3.868 -5.951 -0.173 1.00 95.44 73 TRP A N 1
ATOM 580 C CA . TRP A 1 73 ? -2.994 -6.831 -0.956 1.00 95.44 73 TRP A CA 1
ATOM 581 C C . TRP A 1 73 ? -3.729 -7.469 -2.130 1.00 95.44 73 TRP A C 1
ATOM 583 O O . TRP A 1 73 ? -3.203 -7.483 -3.238 1.00 95.44 73 TRP A O 1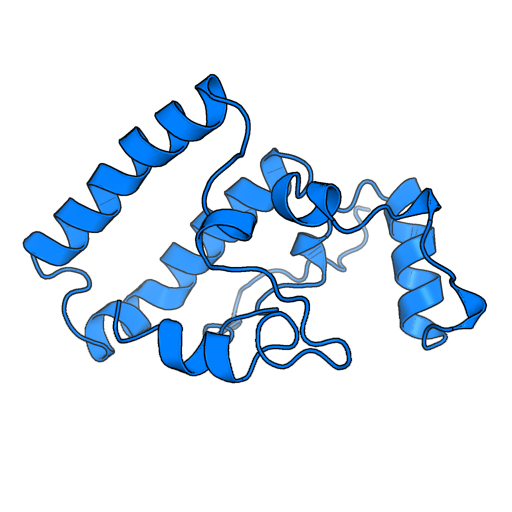
ATOM 593 N N . ALA A 1 74 ? -4.954 -7.954 -1.924 1.00 94.94 74 ALA A N 1
ATOM 594 C CA . ALA A 1 74 ? -5.777 -8.509 -2.990 1.00 94.94 74 ALA A CA 1
ATOM 595 C C . ALA A 1 74 ? -6.090 -7.450 -4.055 1.00 94.94 74 ALA A C 1
ATOM 597 O O . ALA A 1 74 ? -5.999 -7.736 -5.247 1.00 94.94 74 ALA A O 1
ATOM 598 N N . ARG A 1 75 ? -6.384 -6.209 -3.643 1.00 94.88 75 ARG A N 1
ATOM 599 C CA . ARG A 1 75 ? -6.600 -5.076 -4.556 1.00 94.88 75 ARG A CA 1
ATOM 600 C C . ARG A 1 75 ? -5.357 -4.775 -5.393 1.00 94.88 75 ARG A C 1
ATOM 602 O O . ARG A 1 75 ? -5.469 -4.686 -6.614 1.00 94.88 75 ARG A O 1
ATOM 609 N N . MET A 1 76 ? -4.201 -4.633 -4.742 1.00 95.62 76 MET A N 1
ATOM 610 C CA . MET A 1 76 ? -2.920 -4.371 -5.405 1.00 95.62 76 MET A CA 1
ATOM 611 C C . MET A 1 76 ? -2.469 -5.549 -6.270 1.00 95.62 76 MET A C 1
ATOM 613 O O . MET A 1 76 ? -1.811 -5.352 -7.279 1.00 95.62 76 MET A O 1
ATOM 617 N N . LYS A 1 77 ? -2.815 -6.789 -5.929 1.00 94.62 77 LYS A N 1
ATOM 618 C CA . LYS A 1 77 ? -2.518 -7.941 -6.784 1.00 94.62 77 LYS A CA 1
ATOM 619 C C . LYS A 1 77 ? -3.429 -7.965 -8.012 1.00 94.62 77 LYS A C 1
ATOM 621 O O . LYS A 1 77 ? -2.956 -8.106 -9.134 1.00 94.62 77 LYS A O 1
ATOM 626 N N . ALA A 1 78 ? -4.732 -7.755 -7.819 1.00 94.12 78 ALA A N 1
ATOM 627 C CA . ALA A 1 78 ? -5.734 -7.807 -8.885 1.00 94.12 78 ALA A CA 1
ATOM 628 C C . ALA A 1 78 ? -5.554 -6.726 -9.963 1.00 94.12 78 ALA A C 1
ATOM 630 O O . ALA A 1 78 ? -6.065 -6.881 -11.070 1.00 94.12 78 ALA A O 1
ATOM 631 N N . ASN A 1 79 ? -4.858 -5.629 -9.652 1.00 93.75 79 ASN A N 1
ATOM 632 C CA . ASN A 1 79 ? -4.562 -4.560 -10.605 1.00 93.75 79 ASN A CA 1
ATOM 633 C C . ASN A 1 79 ? -3.091 -4.529 -11.063 1.00 93.75 79 ASN A C 1
ATOM 635 O O . ASN A 1 79 ? -2.651 -3.494 -11.559 1.00 93.75 79 ASN A O 1
ATOM 639 N N . ASP A 1 80 ? -2.347 -5.627 -10.880 1.00 93.94 80 ASP A N 1
ATOM 640 C CA . ASP A 1 80 ? -0.913 -5.734 -11.195 1.00 93.94 80 ASP A CA 1
ATOM 641 C C . ASP A 1 80 ? -0.055 -4.641 -10.528 1.00 93.94 80 ASP A C 1
ATOM 643 O O . ASP A 1 80 ? 0.856 -4.058 -11.109 1.00 93.94 80 ASP A O 1
ATOM 647 N N . SER A 1 81 ? -0.363 -4.324 -9.272 1.00 95.62 81 SER A N 1
ATOM 648 C CA . SER A 1 81 ? 0.335 -3.333 -8.449 1.00 95.62 81 SER A CA 1
ATOM 649 C C . SER A 1 81 ? 0.467 -1.987 -9.160 1.00 95.62 81 SER A C 1
ATOM 651 O O . SER A 1 81 ? 1.520 -1.345 -9.117 1.00 95.62 81 SER A O 1
ATOM 653 N N . LYS A 1 82 ? -0.607 -1.562 -9.839 1.00 94.31 82 LYS A N 1
ATOM 654 C CA . LYS A 1 82 ? -0.636 -0.354 -10.673 1.00 94.31 82 LYS A CA 1
ATOM 655 C C . LYS A 1 82 ? -0.073 0.869 -9.949 1.00 94.31 82 LYS A C 1
ATOM 657 O O . LYS A 1 82 ? 0.699 1.621 -10.533 1.00 94.31 82 LYS A O 1
ATOM 662 N N . GLU A 1 83 ? -0.435 1.059 -8.684 1.00 94.81 83 GLU A N 1
ATOM 663 C CA . GLU A 1 83 ? 0.036 2.173 -7.862 1.00 94.81 83 GLU A CA 1
ATOM 664 C C . GLU A 1 83 ? 1.559 2.145 -7.661 1.00 94.81 83 GLU A C 1
ATOM 666 O O . GLU A 1 83 ? 2.215 3.174 -7.796 1.00 94.81 83 GLU A O 1
ATOM 671 N N . CYS A 1 84 ? 2.153 0.963 -7.469 1.00 96.19 84 CYS A N 1
ATOM 672 C CA . CYS A 1 84 ? 3.607 0.805 -7.421 1.00 96.19 84 CYS A CA 1
ATOM 673 C C . CYS A 1 84 ? 4.239 1.139 -8.780 1.00 96.19 84 CYS A C 1
ATOM 675 O O . CYS A 1 84 ? 5.243 1.848 -8.854 1.00 96.19 84 CYS A O 1
ATOM 677 N N . ARG A 1 85 ? 3.637 0.644 -9.868 1.00 94.38 85 ARG A N 1
ATOM 678 C CA . ARG A 1 85 ? 4.166 0.765 -11.235 1.00 94.38 85 ARG A CA 1
ATOM 679 C C . ARG A 1 85 ? 4.104 2.176 -11.812 1.00 94.38 85 ARG A C 1
ATOM 681 O O . ARG A 1 85 ? 4.851 2.469 -12.742 1.00 94.38 85 ARG A O 1
ATOM 688 N N . ASN A 1 86 ? 3.282 3.057 -11.242 1.00 93.62 86 ASN A N 1
ATOM 689 C CA . ASN A 1 86 ? 3.271 4.476 -11.603 1.00 93.62 86 ASN A CA 1
ATOM 690 C C . ASN A 1 86 ? 4.634 5.149 -11.355 1.00 93.62 86 ASN A C 1
ATOM 692 O O . ASN A 1 86 ? 4.988 6.083 -12.071 1.00 93.62 86 ASN A O 1
ATOM 696 N N . CYS A 1 87 ? 5.404 4.651 -10.381 1.00 94.38 87 CYS A N 1
ATOM 697 C CA . CYS A 1 87 ? 6.732 5.164 -10.038 1.00 94.38 87 CYS A CA 1
ATOM 698 C C . CYS A 1 87 ? 7.849 4.139 -10.305 1.00 94.38 87 CYS A C 1
ATOM 700 O O . CYS A 1 87 ? 8.951 4.509 -10.709 1.00 94.38 87 CYS A O 1
ATOM 702 N N . HIS A 1 88 ? 7.577 2.844 -10.116 1.00 93.81 88 HIS A N 1
ATOM 703 C CA . HIS A 1 88 ? 8.547 1.760 -10.266 1.00 93.81 88 HIS A CA 1
ATOM 704 C C . HIS A 1 88 ? 8.344 0.996 -11.573 1.00 93.81 88 HIS A C 1
ATOM 706 O O . HIS A 1 88 ? 7.524 0.082 -11.671 1.00 93.81 88 HIS A O 1
ATOM 712 N N . ASN A 1 89 ? 9.154 1.321 -12.576 1.00 92.94 89 ASN A N 1
ATOM 713 C CA . ASN A 1 89 ? 9.191 0.562 -13.818 1.00 92.94 89 ASN A CA 1
ATOM 714 C C . ASN A 1 89 ? 10.260 -0.538 -13.739 1.00 92.94 89 ASN A C 1
ATOM 716 O O . ASN A 1 89 ? 11.451 -0.245 -13.667 1.00 92.94 89 ASN A O 1
ATOM 720 N N . VAL A 1 90 ? 9.822 -1.797 -13.787 1.00 90.12 90 VAL A N 1
ATOM 721 C CA . VAL A 1 90 ? 10.682 -2.990 -13.711 1.00 90.12 90 VAL A CA 1
ATOM 722 C C . VAL A 1 90 ? 11.696 -3.036 -14.846 1.00 90.12 90 VAL A C 1
ATOM 724 O O . VAL A 1 90 ? 12.857 -3.342 -14.603 1.00 90.12 90 VAL A O 1
ATOM 727 N N . ASP A 1 91 ? 11.292 -2.668 -16.064 1.00 89.62 91 ASP A N 1
ATOM 728 C CA . ASP A 1 91 ? 12.184 -2.658 -17.228 1.00 89.62 91 ASP A CA 1
ATOM 729 C C . ASP A 1 91 ? 13.260 -1.559 -17.119 1.00 89.62 91 ASP A C 1
ATOM 731 O O . ASP A 1 91 ? 14.235 -1.567 -17.865 1.00 89.62 91 ASP A O 1
ATOM 735 N N . ARG A 1 92 ? 13.100 -0.610 -16.184 1.00 93.38 92 ARG A N 1
ATOM 736 C CA . ARG A 1 92 ? 14.071 0.456 -15.887 1.00 93.38 92 ARG A CA 1
ATOM 737 C C . ARG A 1 92 ? 14.820 0.242 -14.569 1.00 93.38 92 ARG A C 1
ATOM 739 O O . ARG A 1 92 ? 15.574 1.119 -14.153 1.00 93.38 92 ARG A O 1
ATOM 746 N N . MET A 1 93 ? 14.621 -0.888 -13.893 1.00 92.69 93 MET A N 1
ATOM 747 C CA . MET A 1 93 ? 15.390 -1.223 -12.698 1.00 92.69 93 MET A CA 1
ATOM 748 C C . MET A 1 93 ? 16.798 -1.677 -13.089 1.00 92.69 93 MET A C 1
ATOM 750 O O . MET A 1 93 ? 16.960 -2.590 -13.894 1.00 92.69 93 MET A O 1
ATOM 754 N N . ASN A 1 94 ? 17.829 -1.096 -12.472 1.00 94.25 94 ASN A N 1
ATOM 755 C CA . ASN A 1 94 ? 19.185 -1.618 -12.609 1.00 94.25 94 ASN A CA 1
ATOM 756 C C . ASN A 1 94 ? 19.381 -2.808 -11.658 1.00 94.25 94 ASN A C 1
ATOM 758 O O . ASN A 1 94 ? 19.521 -2.624 -10.450 1.00 94.25 94 ASN A O 1
ATOM 762 N N . PHE A 1 95 ? 19.387 -4.032 -12.190 1.00 91.50 95 PHE A N 1
ATOM 763 C CA . PHE A 1 95 ? 19.582 -5.242 -11.384 1.00 91.50 95 PHE A CA 1
ATOM 764 C C . PHE A 1 95 ? 21.003 -5.387 -10.827 1.00 91.50 95 PHE A C 1
ATOM 766 O O . PHE A 1 95 ? 21.174 -6.059 -9.813 1.00 91.50 95 PHE A O 1
ATOM 773 N N . ASN A 1 96 ? 22.002 -4.735 -11.428 1.00 93.56 96 ASN A N 1
ATOM 774 C CA . ASN A 1 96 ? 23.385 -4.792 -10.944 1.00 93.56 96 ASN A CA 1
ATOM 775 C C . ASN A 1 96 ? 23.576 -4.027 -9.625 1.00 93.56 96 ASN A C 1
ATOM 777 O O . ASN A 1 96 ? 24.437 -4.391 -8.830 1.00 93.56 96 ASN A O 1
ATOM 781 N N . ASP A 1 97 ? 22.740 -3.017 -9.367 1.00 94.75 97 ASP A N 1
ATOM 782 C CA . ASP A 1 97 ? 22.774 -2.228 -8.126 1.00 94.75 97 ASP A CA 1
ATOM 783 C C . ASP A 1 97 ? 21.959 -2.878 -6.993 1.00 94.75 97 ASP A C 1
ATOM 785 O O . ASP A 1 97 ? 21.878 -2.358 -5.878 1.00 94.75 97 ASP A O 1
ATOM 789 N N . GLN A 1 98 ? 21.315 -4.015 -7.264 1.00 93.00 98 GLN A N 1
ATOM 790 C CA . GLN A 1 98 ? 20.502 -4.734 -6.293 1.00 93.00 98 GLN A CA 1
ATOM 791 C C . GLN A 1 98 ? 21.302 -5.852 -5.631 1.00 93.00 98 GLN A C 1
ATOM 793 O O . GLN A 1 98 ? 22.230 -6.426 -6.196 1.00 93.00 98 GLN A O 1
ATOM 798 N N . ARG A 1 99 ? 20.886 -6.242 -4.421 1.00 95.25 99 ARG A N 1
ATOM 799 C CA . ARG A 1 99 ? 21.389 -7.481 -3.813 1.00 95.25 99 ARG A CA 1
ATOM 800 C C . ARG A 1 99 ? 21.045 -8.664 -4.722 1.00 95.25 99 ARG A C 1
ATOM 802 O O . ARG A 1 99 ? 19.935 -8.724 -5.248 1.00 95.25 99 A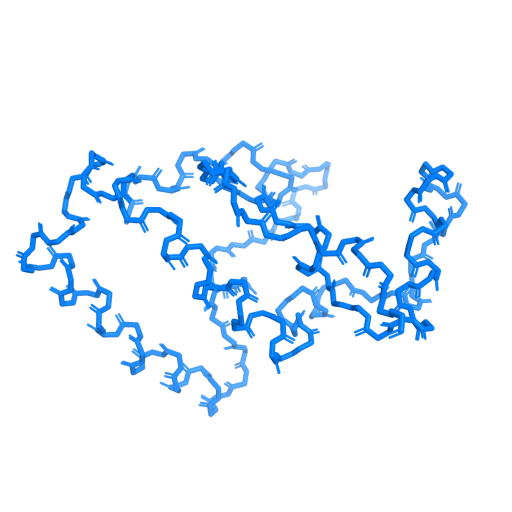RG A O 1
ATOM 809 N N . SER A 1 100 ? 21.951 -9.634 -4.834 1.00 93.94 100 SER A N 1
ATOM 810 C CA . SER A 1 100 ? 21.835 -10.781 -5.754 1.00 93.94 100 SER A CA 1
ATOM 811 C C . SER A 1 100 ? 20.484 -11.505 -5.687 1.00 93.94 100 SER A C 1
ATOM 813 O O . SER A 1 100 ? 19.894 -11.833 -6.715 1.00 93.94 100 SER A O 1
ATOM 815 N N . VAL A 1 101 ? 19.952 -11.710 -4.478 1.00 91.44 101 VAL A N 1
ATOM 816 C CA . VAL A 1 101 ? 18.638 -12.338 -4.276 1.00 91.44 101 VAL A CA 1
ATOM 817 C C . VAL A 1 101 ? 17.507 -11.471 -4.834 1.00 91.44 101 VAL A C 1
ATOM 819 O O . VAL A 1 101 ? 16.638 -11.997 -5.522 1.00 91.44 101 VAL A O 1
ATOM 822 N N . ALA A 1 102 ? 17.529 -10.160 -4.582 1.00 92.00 102 ALA A N 1
ATOM 823 C CA . ALA A 1 102 ? 16.507 -9.236 -5.072 1.00 92.00 102 ALA A CA 1
ATOM 824 C C . ALA A 1 102 ? 16.533 -9.134 -6.603 1.00 92.00 102 ALA A C 1
ATOM 826 O O . ALA A 1 102 ? 15.486 -9.264 -7.230 1.00 92.00 102 ALA A O 1
ATOM 827 N N . ALA A 1 103 ? 17.726 -9.022 -7.199 1.00 92.94 103 ALA A N 1
ATOM 828 C CA . ALA A 1 103 ? 17.905 -9.032 -8.650 1.00 92.94 103 ALA A CA 1
ATOM 829 C C . ALA A 1 103 ? 17.283 -10.285 -9.283 1.00 92.94 103 ALA A C 1
ATOM 831 O O . ALA A 1 103 ? 16.480 -10.191 -10.210 1.00 92.94 103 ALA A O 1
ATOM 832 N N . ARG A 1 104 ? 17.585 -11.464 -8.723 1.00 90.88 104 ARG A N 1
ATOM 833 C CA . ARG A 1 104 ? 17.029 -12.740 -9.188 1.00 90.88 104 ARG A CA 1
ATOM 834 C C . ARG A 1 104 ? 15.504 -12.794 -9.062 1.00 90.88 104 ARG A C 1
ATOM 836 O O . ARG A 1 104 ? 14.842 -13.289 -9.968 1.00 90.88 104 ARG A O 1
ATOM 843 N N . MET A 1 105 ? 14.941 -12.312 -7.951 1.00 90.75 105 MET A N 1
ATOM 844 C CA . MET A 1 105 ? 13.485 -12.299 -7.744 1.00 90.75 105 MET A CA 1
ATOM 845 C C . MET A 1 105 ? 12.781 -11.329 -8.699 1.00 90.75 105 MET A C 1
ATOM 847 O O . MET A 1 105 ? 11.781 -11.696 -9.307 1.00 90.75 105 MET A O 1
ATOM 851 N N . HIS A 1 106 ? 13.318 -10.124 -8.899 1.00 92.88 106 HIS A N 1
ATOM 852 C CA . HIS A 1 106 ? 12.742 -9.168 -9.845 1.00 92.88 106 HIS A CA 1
ATOM 853 C C . HIS A 1 106 ? 12.823 -9.657 -11.296 1.00 92.88 106 HIS A C 1
ATOM 855 O O . HIS A 1 106 ? 11.882 -9.442 -12.056 1.00 92.88 106 HIS A O 1
ATOM 861 N N . GLN A 1 107 ? 13.889 -10.368 -11.678 1.00 89.06 107 GLN A N 1
ATOM 862 C CA . GLN A 1 107 ? 13.977 -11.013 -12.994 1.00 89.06 107 GLN A CA 1
ATOM 863 C C . GLN A 1 107 ? 12.912 -12.106 -13.168 1.00 89.06 107 GLN A C 1
ATOM 865 O O . GLN A 1 107 ? 12.227 -12.139 -14.190 1.00 89.06 107 GLN A O 1
ATOM 870 N N . LYS A 1 108 ? 12.725 -12.958 -12.151 1.00 86.50 108 LYS A N 1
ATOM 871 C CA . LYS A 1 108 ? 11.700 -14.018 -12.137 1.00 86.50 108 LYS A CA 1
ATOM 872 C C . LYS A 1 108 ? 10.272 -13.483 -12.165 1.00 86.50 108 LYS A C 1
ATOM 874 O O . LYS A 1 108 ? 9.396 -14.116 -12.744 1.00 86.50 108 LYS A O 1
ATOM 879 N N . MET A 1 109 ? 10.035 -12.301 -11.601 1.00 86.75 109 MET A N 1
ATOM 880 C CA . MET A 1 109 ? 8.704 -11.694 -11.542 1.00 86.75 109 MET A CA 1
ATOM 881 C C . MET A 1 109 ? 8.044 -11.596 -12.927 1.00 86.75 109 MET A C 1
ATOM 883 O O . MET A 1 109 ? 6.852 -11.865 -13.056 1.00 86.75 109 MET A O 1
ATOM 887 N N . LYS A 1 110 ? 8.824 -11.269 -13.970 1.00 75.38 110 LYS A N 1
ATOM 888 C CA . LYS A 1 110 ? 8.326 -11.135 -15.350 1.00 75.38 110 LYS A CA 1
ATOM 889 C C . LYS A 1 110 ? 7.908 -12.475 -15.961 1.00 75.38 110 LYS A C 1
ATOM 891 O O . LYS A 1 110 ? 6.978 -12.505 -16.758 1.00 75.38 110 LYS A O 1
ATOM 896 N N . THR A 1 111 ? 8.582 -13.565 -15.599 1.00 81.50 111 THR A N 1
ATOM 897 C CA . THR A 1 111 ? 8.292 -14.911 -16.118 1.00 81.50 111 THR A CA 1
ATOM 898 C C . THR A 1 111 ? 7.219 -15.638 -15.314 1.00 81.50 111 THR A C 1
ATOM 900 O O . THR A 1 111 ? 6.511 -16.466 -15.868 1.00 81.50 111 THR A O 1
ATOM 903 N N . GLU A 1 112 ? 7.087 -15.328 -14.023 1.00 85.75 112 GLU A N 1
ATOM 904 C CA . GLU A 1 112 ? 6.176 -16.008 -13.089 1.00 85.75 112 GLU A CA 1
ATOM 905 C C . GLU A 1 112 ? 4.857 -15.246 -12.861 1.00 85.75 112 GLU A C 1
ATOM 907 O O . GLU A 1 112 ? 4.069 -15.617 -11.996 1.00 85.75 112 GLU A O 1
ATOM 912 N N . GLY A 1 113 ? 4.617 -14.153 -13.596 1.00 85.38 113 GLY A 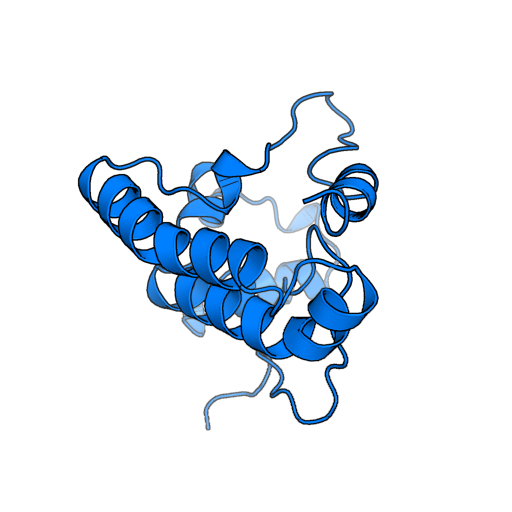N 1
ATOM 913 C CA . GLY A 1 113 ? 3.367 -13.386 -13.510 1.00 85.38 113 GLY A CA 1
ATOM 914 C C . GLY A 1 113 ? 3.096 -12.770 -12.130 1.00 85.38 113 GLY A C 1
ATOM 915 O O . GLY A 1 113 ? 1.947 -12.480 -11.799 1.00 85.38 113 GLY A O 1
ATOM 916 N N . LYS A 1 114 ? 4.135 -12.597 -11.304 1.00 90.38 114 LYS A N 1
ATOM 917 C CA . LYS A 1 114 ? 4.005 -12.056 -9.947 1.00 90.38 114 LYS A CA 1
ATOM 918 C C . LYS A 1 114 ? 3.900 -10.528 -9.983 1.00 90.38 114 LYS A C 1
ATOM 920 O O . LYS A 1 114 ? 4.433 -9.856 -10.866 1.00 90.38 114 LYS A O 1
ATOM 925 N N . THR A 1 115 ? 3.233 -9.976 -8.981 1.00 93.88 115 THR A N 1
ATOM 926 C CA . THR A 1 115 ? 3.049 -8.535 -8.782 1.00 93.88 115 THR A CA 1
ATOM 927 C C . THR A 1 115 ? 3.983 -8.022 -7.684 1.00 93.88 115 THR A C 1
ATOM 929 O O . THR A 1 115 ? 4.549 -8.801 -6.915 1.00 93.88 115 THR A O 1
ATOM 932 N N . CYS A 1 116 ? 4.140 -6.701 -7.555 1.00 94.69 116 CYS A N 1
ATOM 933 C CA . CYS A 1 116 ? 5.006 -6.116 -6.525 1.00 94.69 116 CYS A CA 1
ATOM 934 C C . CYS A 1 116 ? 4.586 -6.555 -5.111 1.00 94.69 116 CYS A C 1
ATOM 936 O O . CYS A 1 116 ? 5.435 -6.845 -4.265 1.00 94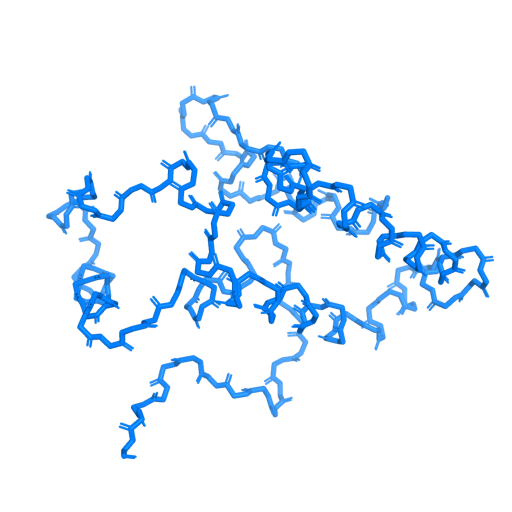.69 116 CYS A O 1
ATOM 938 N N . ILE A 1 117 ? 3.273 -6.638 -4.863 1.00 94.50 117 ILE A N 1
ATOM 939 C CA . ILE A 1 117 ? 2.723 -6.951 -3.541 1.00 94.50 117 ILE A CA 1
ATOM 940 C C . ILE A 1 117 ? 2.806 -8.438 -3.168 1.00 94.50 117 ILE A C 1
ATOM 942 O O . ILE A 1 117 ? 2.623 -8.777 -2.001 1.00 94.50 117 ILE A O 1
ATOM 946 N N . ASP A 1 118 ? 3.123 -9.332 -4.111 1.00 92.31 118 ASP A N 1
ATOM 947 C CA . ASP A 1 118 ? 3.363 -10.743 -3.783 1.00 92.31 118 ASP A CA 1
ATOM 948 C C . ASP A 1 118 ? 4.598 -10.903 -2.880 1.00 92.31 118 ASP A C 1
ATOM 950 O O . ASP A 1 118 ? 4.597 -11.742 -1.977 1.00 92.31 118 ASP A O 1
ATOM 954 N N . CYS A 1 119 ? 5.603 -10.037 -3.064 1.00 92.06 119 CYS A N 1
ATOM 955 C CA . CYS A 1 119 ? 6.842 -10.024 -2.284 1.00 92.06 119 CYS A CA 1
ATOM 956 C C . CYS A 1 119 ? 6.888 -8.880 -1.257 1.00 92.06 119 CYS A C 1
ATOM 958 O O . CYS A 1 119 ? 7.344 -9.079 -0.133 1.00 92.06 119 CYS A O 1
ATOM 960 N N . HIS A 1 120 ? 6.414 -7.681 -1.611 1.00 93.69 120 HIS A N 1
ATOM 961 C CA . HIS A 1 120 ? 6.578 -6.462 -0.806 1.00 93.69 120 HIS A CA 1
ATOM 962 C C . HIS A 1 120 ? 5.394 -6.160 0.127 1.00 93.69 120 HIS A C 1
ATOM 964 O O . HIS A 1 120 ? 4.966 -5.010 0.270 1.00 93.69 120 HIS A O 1
ATOM 970 N N . LYS A 1 121 ? 4.858 -7.184 0.799 1.00 93.38 121 LYS A N 1
ATOM 971 C CA . LYS A 1 121 ? 3.866 -6.978 1.866 1.00 93.38 121 LYS A CA 1
ATOM 972 C C . LYS A 1 121 ? 4.523 -6.221 3.027 1.00 93.38 121 LYS A C 1
ATOM 974 O O . LYS A 1 121 ? 5.638 -6.543 3.422 1.00 93.38 121 LYS A O 1
ATOM 979 N N . GLY A 1 122 ? 3.829 -5.222 3.576 1.00 92.31 122 GLY A N 1
ATOM 980 C CA . GLY A 1 122 ? 4.341 -4.423 4.699 1.00 92.31 122 GLY A CA 1
ATOM 981 C C . GLY A 1 122 ? 5.423 -3.404 4.323 1.00 92.31 122 GLY A C 1
ATOM 982 O O . GLY A 1 122 ? 6.239 -3.034 5.156 1.00 92.31 122 GLY A O 1
ATOM 983 N N . ILE A 1 123 ? 5.450 -2.935 3.070 1.00 94.38 123 ILE A N 1
ATOM 984 C CA . ILE A 1 123 ? 6.470 -1.981 2.599 1.00 94.38 123 ILE A CA 1
ATOM 985 C C . ILE A 1 123 ? 6.423 -0.606 3.292 1.00 94.38 123 ILE A C 1
ATOM 987 O O . ILE A 1 123 ? 7.446 0.069 3.389 1.00 94.38 123 ILE A O 1
ATOM 991 N N . ALA A 1 124 ? 5.245 -0.181 3.754 1.00 94.44 124 ALA A N 1
ATOM 992 C CA . ALA A 1 124 ? 5.040 1.107 4.425 1.00 94.44 124 ALA A CA 1
ATOM 993 C C . ALA A 1 124 ? 4.467 0.983 5.845 1.00 94.44 124 ALA A C 1
ATOM 995 O O . ALA A 1 124 ? 4.464 1.957 6.590 1.00 94.44 124 ALA A O 1
ATOM 996 N N . HIS A 1 125 ? 3.982 -0.202 6.213 1.00 95.12 125 HIS A N 1
ATOM 997 C CA . HIS A 1 125 ? 3.243 -0.453 7.447 1.00 95.12 125 HIS A CA 1
ATOM 998 C C . HIS A 1 125 ? 3.706 -1.768 8.064 1.00 95.12 125 HIS A C 1
ATOM 1000 O O . HIS A 1 125 ? 4.125 -2.677 7.344 1.00 95.12 125 HIS A O 1
ATOM 1006 N N . GLN A 1 126 ? 3.601 -1.886 9.384 1.00 92.31 126 GLN A N 1
ATOM 1007 C CA . GLN A 1 126 ? 3.931 -3.113 10.094 1.00 92.31 126 GLN A CA 1
ATOM 1008 C C . GLN A 1 126 ? 3.042 -4.252 9.592 1.00 92.31 126 GLN A C 1
ATOM 1010 O O . GLN A 1 126 ? 1.816 -4.110 9.471 1.00 92.31 126 GLN A O 1
ATOM 1015 N N . LEU A 1 127 ? 3.673 -5.390 9.307 1.00 92.56 127 LEU A N 1
ATOM 1016 C CA . LEU A 1 127 ? 2.953 -6.594 8.929 1.00 92.56 127 LEU A CA 1
ATOM 1017 C C . LEU A 1 127 ? 2.035 -7.037 10.080 1.00 92.56 127 LEU A C 1
ATOM 1019 O O . LEU A 1 127 ? 2.445 -6.972 11.240 1.00 92.56 127 LEU A O 1
ATOM 1023 N N . PRO A 1 128 ? 0.803 -7.483 9.777 1.00 93.12 128 PRO A N 1
ATOM 1024 C CA . PRO A 1 128 ? -0.012 -8.190 10.758 1.00 93.12 128 PRO A CA 1
ATOM 1025 C C . PRO A 1 128 ? 0.655 -9.511 11.158 1.00 93.12 128 PRO A C 1
ATOM 1027 O O . PRO A 1 128 ? 1.658 -9.917 10.571 1.00 93.12 128 PRO A O 1
ATOM 1030 N N . ASP A 1 129 ? 0.053 -10.217 12.115 1.00 92.81 129 ASP A N 1
ATOM 1031 C CA . ASP A 1 129 ? 0.379 -11.625 12.320 1.00 92.81 129 ASP A CA 1
ATOM 1032 C C . ASP A 1 129 ? 0.197 -12.392 10.999 1.00 92.81 129 ASP A C 1
ATOM 1034 O O . ASP A 1 129 ? -0.889 -12.427 10.416 1.00 92.81 129 ASP A O 1
ATOM 1038 N N . MET A 1 130 ? 1.300 -12.952 10.504 1.00 92.00 130 MET A N 1
ATOM 1039 C CA . MET A 1 130 ? 1.358 -13.687 9.241 1.00 92.00 130 MET A CA 1
ATOM 1040 C C . MET A 1 130 ? 1.126 -15.190 9.438 1.00 92.00 130 MET A C 1
ATOM 1042 O O . MET A 1 130 ? 1.227 -15.955 8.476 1.00 92.00 130 MET A O 1
ATOM 1046 N N . SER A 1 131 ? 0.821 -15.633 10.660 1.00 90.88 131 SER A N 1
ATOM 1047 C CA . SER A 1 131 ? 0.472 -17.020 10.958 1.00 90.88 131 SER A CA 1
ATOM 1048 C C . SER A 1 131 ? -0.710 -17.463 10.093 1.00 90.88 131 SER A C 1
ATOM 1050 O O . SER A 1 131 ? -1.777 -16.857 10.101 1.00 90.88 131 SER A O 1
ATOM 1052 N N . GLY A 1 132 ? -0.507 -18.511 9.292 1.00 85.56 132 GLY A N 1
ATOM 1053 C CA . GLY A 1 132 ? -1.524 -19.019 8.365 1.00 85.56 132 GLY A CA 1
ATOM 1054 C C . GLY A 1 132 ? -1.693 -18.216 7.068 1.00 85.56 132 GLY A C 1
ATOM 1055 O O . GLY A 1 132 ? -2.495 -18.606 6.222 1.00 85.56 132 GLY A O 1
ATOM 1056 N N . VAL A 1 133 ? -0.929 -17.138 6.857 1.00 86.00 133 VAL A N 1
ATOM 1057 C CA . VAL A 1 1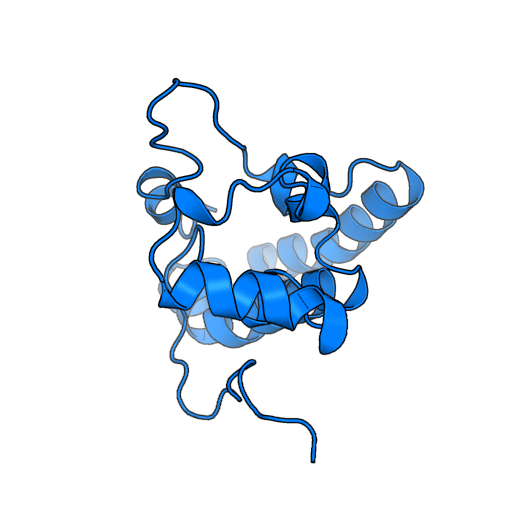33 ? -0.932 -16.396 5.591 1.00 86.00 133 VAL A CA 1
ATOM 1058 C C . VAL A 1 133 ? 0.022 -17.057 4.608 1.00 86.00 133 VAL A C 1
ATOM 1060 O O . VAL A 1 133 ? 1.213 -17.223 4.868 1.00 86.00 133 VAL A O 1
ATOM 1063 N N . GLU A 1 134 ? -0.496 -17.407 3.436 1.00 83.75 134 GLU A N 1
ATOM 1064 C CA . GLU A 1 134 ? 0.311 -18.010 2.388 1.00 83.75 134 GLU A CA 1
ATOM 1065 C C . GLU A 1 134 ? 1.387 -17.046 1.858 1.00 83.75 134 GLU A C 1
ATOM 1067 O O . GLU A 1 134 ? 1.145 -15.863 1.573 1.00 83.75 134 GLU A O 1
ATOM 1072 N N . SER A 1 135 ? 2.602 -17.580 1.719 1.00 80.19 135 SER A N 1
ATOM 1073 C CA . SER A 1 135 ? 3.723 -16.876 1.107 1.00 80.19 135 SER A CA 1
ATOM 1074 C C . SER A 1 135 ? 3.473 -16.663 -0.386 1.00 80.19 135 SER A C 1
ATOM 1076 O O . SER A 1 135 ? 3.123 -17.603 -1.097 1.00 80.19 135 SER A O 1
ATOM 1078 N N . GLY A 1 136 ? 3.732 -15.448 -0.881 1.00 72.81 136 GLY A N 1
ATOM 1079 C CA . GLY A 1 136 ? 3.686 -15.149 -2.318 1.00 72.81 136 GLY A CA 1
ATOM 1080 C C . GLY A 1 136 ? 4.781 -15.853 -3.132 1.00 72.81 136 GLY A C 1
ATOM 1081 O O . GLY A 1 136 ? 4.699 -15.887 -4.357 1.00 72.81 136 GLY A O 1
ATOM 1082 N N . PHE A 1 137 ? 5.765 -16.455 -2.452 1.00 70.75 137 PHE A N 1
ATOM 1083 C CA . PHE A 1 137 ? 6.889 -17.194 -3.034 1.00 70.75 137 PHE A CA 1
ATOM 1084 C C . PHE A 1 137 ? 6.616 -18.685 -3.255 1.00 70.75 137 PHE A C 1
ATOM 1086 O O . PHE A 1 137 ? 7.559 -19.442 -3.478 1.00 70.75 137 PHE A O 1
ATOM 1093 N N . LYS A 1 138 ? 5.370 -19.157 -3.139 1.00 66.94 138 LYS A N 1
ATOM 1094 C CA . LYS A 1 138 ? 5.086 -20.535 -3.539 1.00 66.94 138 LYS A CA 1
ATOM 1095 C C . LYS A 1 138 ? 5.161 -20.648 -5.059 1.00 66.94 138 LYS A C 1
ATOM 1097 O O . LYS A 1 138 ? 4.497 -19.892 -5.775 1.00 66.94 138 LYS A O 1
ATOM 1102 N N . ASP A 1 139 ? 5.971 -21.598 -5.512 1.00 56.97 139 ASP A N 1
ATOM 1103 C CA . ASP A 1 139 ? 5.969 -22.052 -6.894 1.00 56.97 139 ASP A CA 1
ATOM 1104 C C . ASP A 1 139 ? 4.569 -22.604 -7.194 1.00 56.97 139 ASP A C 1
ATOM 1106 O O . ASP A 1 139 ? 4.081 -23.500 -6.497 1.00 56.97 139 ASP A O 1
ATOM 1110 N N . GLU A 1 140 ? 3.901 -22.037 -8.195 1.00 55.38 140 GLU A N 1
ATOM 1111 C CA . GLU A 1 140 ? 2.688 -22.628 -8.755 1.00 55.38 140 GLU A CA 1
ATOM 1112 C C . GLU A 1 140 ? 3.143 -23.887 -9.504 1.00 55.38 140 GLU A C 1
ATOM 1114 O O . GLU A 1 140 ? 3.774 -23.794 -10.556 1.00 55.38 140 GLU A O 1
ATOM 1119 N N . LYS A 1 141 ? 2.955 -25.054 -8.875 1.00 46.16 141 LYS A N 1
ATOM 1120 C CA . LYS A 1 141 ? 3.171 -26.360 -9.508 1.00 46.16 141 LYS A CA 1
ATOM 1121 C C . LYS A 1 141 ? 2.062 -26.672 -10.499 1.00 46.16 141 LYS A C 1
ATOM 1123 O O . LYS A 1 141 ? 0.891 -26.404 -10.150 1.00 46.16 141 LYS A O 1
#